Protein AF-X1VZN1-F1 (afdb_monomer_lite)

Organism: NCBI:txid412755

pLDDT: mean 91.57, std 10.67, range [52.56, 97.44]

Sequence (35 aa):
MNEYRICSRCIMDTTDKEIIFDENGICNHCKSAQE

Foldseek 3Di:
DPPWAAAPPDRDIVVPVPWDADPNRHTPVNVVVVD

Radius of gyration: 9.23 Å; chains: 1; bounding box: 21×17×26 Å

Secondary structure (DSSP, 8-state):
-PPP-B-SSSS-BTTSTT--B-TTS-BHHHHHTT-

Structure (mmCIF, N/CA/C/O backbone):
data_AF-X1VZN1-F1
#
_entry.id   AF-X1VZN1-F1
#
loop_
_atom_site.group_PDB
_atom_site.id
_atom_site.type_symbol
_atom_site.label_atom_id
_atom_site.label_alt_id
_atom_site.label_comp_id
_atom_site.label_asym_id
_atom_site.label_entity_id
_atom_site.label_seq_id
_atom_site.pdbx_PDB_ins_code
_atom_site.Cartn_x
_atom_site.Cartn_y
_atom_site.Cartn_z
_atom_site.occupancy
_atom_site.B_iso_or_equiv
_atom_site.auth_seq_id
_atom_site.auth_comp_id
_atom_site.auth_asym_id
_atom_site.auth_atom_id
_atom_site.pdbx_PDB_model_num
ATOM 1 N N . MET A 1 1 ? -9.051 2.467 14.010 1.00 52.56 1 MET A N 1
ATOM 2 C CA . MET A 1 1 ? -8.965 1.257 13.168 1.00 52.56 1 MET A CA 1
ATOM 3 C C . MET A 1 1 ? -8.720 1.753 11.759 1.00 52.56 1 MET A C 1
ATOM 5 O O . MET A 1 1 ? -9.589 2.451 11.258 1.00 52.56 1 MET A O 1
ATOM 9 N N . ASN A 1 2 ? -7.541 1.515 11.175 1.00 67.38 2 ASN A N 1
ATOM 10 C CA . ASN A 1 2 ? -7.388 1.731 9.733 1.00 67.38 2 ASN A CA 1
ATOM 11 C C . ASN A 1 2 ? -8.351 0.774 9.031 1.00 67.38 2 ASN A C 1
ATOM 13 O O . ASN A 1 2 ? -8.442 -0.390 9.428 1.00 67.38 2 ASN A O 1
ATOM 17 N N . GLU A 1 3 ? -9.096 1.269 8.048 1.00 84.19 3 GLU A N 1
ATOM 18 C CA . GLU A 1 3 ? -9.909 0.401 7.206 1.00 84.19 3 GLU A CA 1
ATOM 19 C C . GLU A 1 3 ? -8.997 -0.599 6.503 1.00 84.19 3 GLU A C 1
ATOM 21 O O . GLU A 1 3 ? -7.950 -0.233 5.967 1.00 84.19 3 GLU A O 1
ATOM 26 N N . TYR A 1 4 ? -9.385 -1.870 6.547 1.00 92.44 4 TYR A N 1
ATOM 27 C CA . TYR A 1 4 ? -8.662 -2.910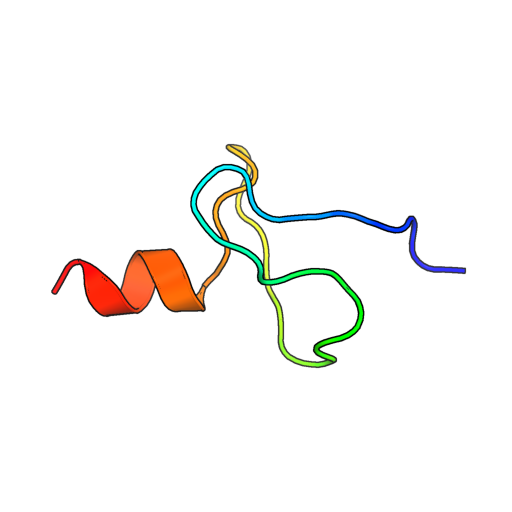 5.841 1.00 92.44 4 TYR A CA 1
ATOM 28 C C . TYR A 1 4 ? -8.762 -2.663 4.332 1.00 92.44 4 TYR A C 1
ATOM 30 O O . TYR A 1 4 ? -9.865 -2.553 3.794 1.00 92.44 4 TYR A O 1
ATOM 38 N N . ARG A 1 5 ? -7.618 -2.581 3.648 1.00 94.62 5 ARG A N 1
ATOM 39 C CA . ARG A 1 5 ? -7.546 -2.334 2.200 1.00 94.62 5 ARG A CA 1
ATOM 40 C C . ARG A 1 5 ? -6.467 -3.198 1.559 1.00 94.62 5 ARG A C 1
ATOM 42 O O . ARG A 1 5 ? -5.345 -3.233 2.054 1.00 94.62 5 ARG A O 1
ATOM 49 N N . ILE A 1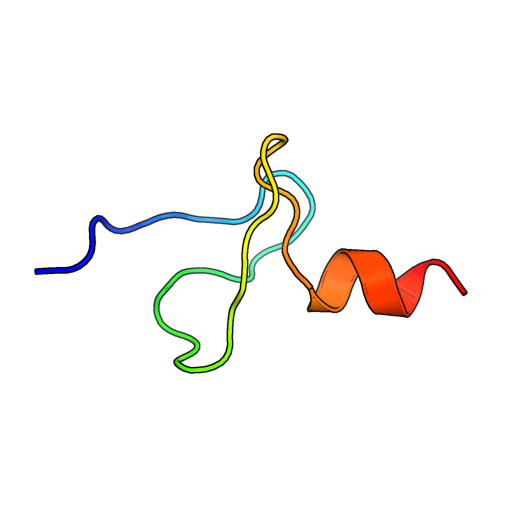 6 ? -6.800 -3.823 0.430 1.00 97.06 6 ILE A N 1
ATOM 50 C CA . ILE A 1 6 ? -5.884 -4.600 -0.421 1.00 97.06 6 ILE A CA 1
ATOM 51 C C . ILE A 1 6 ? -5.568 -3.802 -1.696 1.00 97.06 6 ILE A C 1
ATOM 53 O O . ILE A 1 6 ? -6.418 -3.065 -2.204 1.00 97.06 6 ILE A O 1
ATOM 57 N N . CYS A 1 7 ? -4.346 -3.942 -2.211 1.00 97.44 7 CYS A N 1
ATOM 58 C CA . CYS A 1 7 ? -3.898 -3.335 -3.464 1.00 97.44 7 CYS A CA 1
ATOM 59 C C . CYS A 1 7 ? -4.681 -3.867 -4.672 1.00 97.44 7 CYS A C 1
ATOM 61 O O . CYS A 1 7 ? -4.930 -5.062 -4.792 1.00 97.44 7 CYS A O 1
ATOM 63 N N . SER A 1 8 ? -4.993 -2.999 -5.635 1.00 97.12 8 SER A N 1
ATOM 64 C CA . SER A 1 8 ? -5.691 -3.391 -6.870 1.00 97.12 8 SER A CA 1
ATOM 65 C C . SER A 1 8 ? -4.839 -4.220 -7.845 1.00 97.12 8 SER A C 1
ATOM 67 O O . SER A 1 8 ? -5.369 -4.743 -8.824 1.00 97.12 8 SER A O 1
ATOM 69 N N . ARG A 1 9 ? -3.524 -4.342 -7.606 1.00 96.81 9 ARG A N 1
ATOM 70 C CA . ARG A 1 9 ? -2.565 -5.006 -8.512 1.00 96.81 9 ARG A CA 1
ATOM 71 C C . ARG A 1 9 ? -1.739 -6.133 -7.892 1.00 96.81 9 ARG A C 1
ATOM 73 O O . ARG A 1 9 ? -1.068 -6.849 -8.628 1.00 96.81 9 ARG A O 1
ATOM 80 N N . CYS A 1 10 ? -1.740 -6.292 -6.573 1.00 96.06 10 CYS A N 1
ATOM 81 C CA . CYS A 1 10 ? -0.988 -7.356 -5.908 1.00 96.06 10 CYS A CA 1
ATOM 82 C C . CYS A 1 10 ? -1.664 -7.783 -4.603 1.00 96.06 10 CYS A C 1
ATOM 84 O O . CYS A 1 10 ? -2.707 -7.258 -4.233 1.00 96.06 10 CYS A O 1
ATOM 86 N N . ILE A 1 11 ? -1.037 -8.724 -3.898 1.00 95.50 11 ILE A N 1
ATOM 87 C CA . ILE A 1 11 ? -1.540 -9.282 -2.638 1.00 95.50 11 ILE A CA 1
ATOM 88 C C . ILE A 1 11 ? -1.272 -8.401 -1.409 1.00 95.50 11 ILE A C 1
ATOM 90 O O . ILE A 1 11 ? -1.666 -8.769 -0.310 1.00 95.50 11 ILE A O 1
ATOM 94 N N . MET A 1 12 ? -0.574 -7.272 -1.573 1.00 96.62 12 MET A N 1
ATOM 95 C CA . MET A 1 12 ? -0.187 -6.414 -0.452 1.00 96.62 12 MET A CA 1
ATOM 96 C C . MET A 1 12 ? -1.397 -5.633 0.073 1.00 96.62 12 MET A C 1
ATOM 98 O O . MET A 1 12 ? -2.211 -5.133 -0.709 1.00 96.62 12 MET A O 1
ATOM 102 N N . ASP A 1 13 ? -1.495 -5.497 1.391 1.00 96.25 13 ASP A N 1
ATOM 103 C CA . ASP A 1 13 ? -2.620 -4.873 2.082 1.00 96.25 13 ASP A CA 1
ATOM 104 C C . ASP A 1 13 ? -2.159 -4.052 3.302 1.00 96.25 13 ASP A C 1
ATOM 106 O O . ASP A 1 13 ? -0.970 -3.955 3.599 1.00 96.25 13 ASP A O 1
ATOM 110 N N . THR A 1 14 ? -3.109 -3.475 4.037 1.00 95.44 14 THR A N 1
ATOM 111 C CA . THR A 1 14 ? -2.872 -2.685 5.262 1.00 95.44 14 THR A CA 1
ATOM 112 C C . THR A 1 14 ? -2.243 -3.449 6.438 1.00 95.44 14 THR A C 1
ATOM 114 O O . THR A 1 14 ? -2.061 -2.856 7.502 1.00 95.44 14 THR A O 1
ATOM 117 N N . THR A 1 15 ? -1.954 -4.751 6.310 1.00 94.75 15 THR A N 1
ATOM 118 C CA . THR A 1 15 ? -1.146 -5.481 7.304 1.00 94.75 15 THR A CA 1
ATOM 119 C C . THR A 1 15 ? 0.325 -5.072 7.245 1.00 94.75 15 THR A C 1
ATOM 121 O O . THR A 1 15 ? 1.008 -5.116 8.272 1.00 94.75 15 THR A O 1
ATOM 124 N N . ASP A 1 16 ? 0.795 -4.606 6.084 1.00 94.19 16 ASP A N 1
ATOM 125 C CA . ASP A 1 16 ? 2.090 -3.950 5.942 1.00 94.19 16 ASP A CA 1
ATOM 126 C C . ASP A 1 16 ? 1.995 -2.510 6.474 1.00 94.19 16 ASP A C 1
ATOM 128 O O . ASP A 1 16 ? 1.223 -1.685 5.990 1.00 94.19 16 ASP A O 1
ATOM 132 N N . LYS A 1 17 ? 2.779 -2.206 7.513 1.00 93.00 17 LYS A N 1
ATOM 133 C CA . LYS A 1 17 ? 2.752 -0.909 8.208 1.00 93.00 17 LYS A CA 1
ATOM 134 C C . LYS A 1 17 ? 3.312 0.235 7.368 1.00 93.00 17 LYS A C 1
ATOM 136 O O . LYS A 1 17 ? 3.002 1.388 7.661 1.00 93.00 17 LYS A O 1
ATOM 141 N N . GLU A 1 18 ? 4.137 -0.073 6.374 1.00 94.81 18 GLU A N 1
ATOM 142 C CA . GLU A 1 18 ? 4.762 0.910 5.486 1.00 94.81 18 GLU A CA 1
ATOM 143 C C . GLU A 1 18 ? 4.027 1.017 4.144 1.00 94.81 18 GLU A C 1
ATOM 145 O O . GLU A 1 18 ? 4.463 1.746 3.249 1.00 94.81 18 GLU A O 1
ATOM 150 N N . ILE A 1 19 ? 2.899 0.313 3.987 1.00 95.56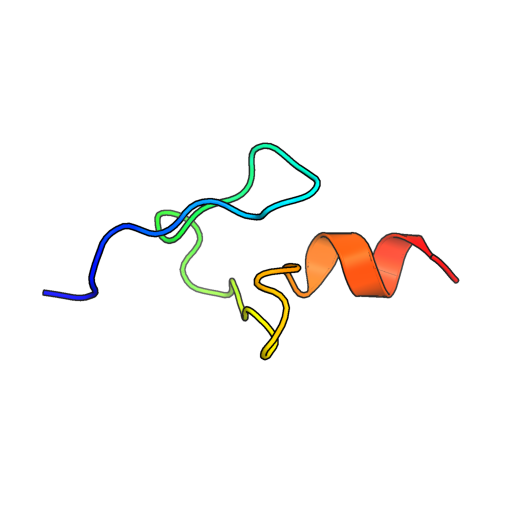 19 ILE A N 1
ATOM 151 C CA . ILE A 1 19 ? 2.146 0.340 2.742 1.00 95.56 19 ILE A CA 1
ATOM 152 C C . ILE A 1 19 ? 1.469 1.695 2.532 1.00 95.56 19 ILE A C 1
ATOM 154 O O . ILE A 1 19 ? 0.759 2.222 3.392 1.00 95.56 19 ILE A O 1
ATOM 158 N N . ILE A 1 20 ? 1.657 2.247 1.338 1.00 95.94 20 ILE A N 1
ATOM 159 C CA . ILE A 1 20 ? 1.031 3.495 0.909 1.00 95.94 20 ILE A CA 1
ATOM 160 C C . ILE A 1 20 ? 0.27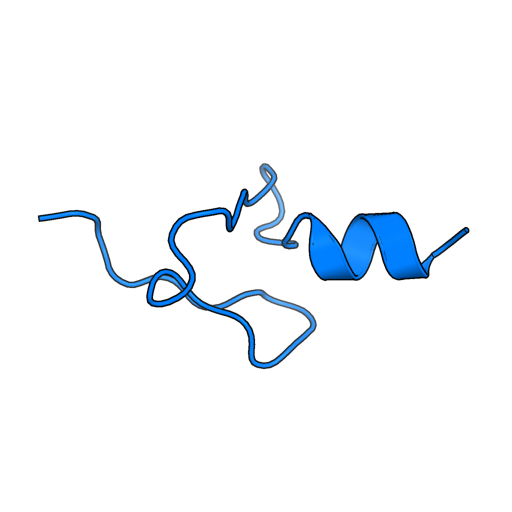2 3.210 -0.375 1.00 95.94 20 ILE A C 1
ATOM 162 O O . ILE A 1 20 ? 0.839 2.697 -1.337 1.00 95.94 20 ILE A O 1
ATOM 166 N N . PHE A 1 21 ? -1.008 3.562 -0.394 1.00 96.06 21 PHE A N 1
ATOM 167 C CA . PHE A 1 21 ? -1.855 3.443 -1.574 1.00 96.06 21 PHE A CA 1
ATOM 168 C C . PHE A 1 21 ? -2.014 4.799 -2.249 1.00 96.06 21 PHE A C 1
ATOM 170 O O . PHE A 1 21 ? -2.180 5.814 -1.574 1.00 96.06 21 PHE A O 1
ATOM 177 N N . ASP A 1 22 ? -2.017 4.807 -3.577 1.00 95.19 22 ASP A N 1
ATOM 178 C CA . ASP A 1 22 ? -2.421 5.981 -4.344 1.00 95.19 22 ASP A CA 1
ATOM 179 C C . ASP A 1 22 ? -3.953 6.091 -4.489 1.00 95.19 22 ASP A C 1
ATOM 181 O O . ASP A 1 22 ? -4.727 5.267 -3.982 1.00 95.19 22 ASP A O 1
ATOM 185 N N . GLU A 1 23 ? -4.395 7.121 -5.214 1.00 96.12 23 GLU A N 1
ATOM 186 C CA . GLU A 1 23 ? -5.809 7.356 -5.532 1.00 96.12 23 GLU A CA 1
ATOM 187 C C . GLU A 1 23 ? -6.459 6.203 -6.319 1.00 96.12 23 GLU A C 1
ATOM 189 O O . GLU A 1 23 ? -7.642 5.925 -6.141 1.00 96.12 23 GLU A O 1
ATOM 194 N N . ASN A 1 24 ? -5.676 5.459 -7.105 1.00 95.38 24 ASN A N 1
ATOM 195 C CA . ASN A 1 24 ? -6.128 4.298 -7.877 1.00 95.38 24 ASN A CA 1
ATOM 196 C C . ASN A 1 24 ? -6.097 2.989 -7.063 1.00 95.38 24 ASN A C 1
ATOM 198 O O . ASN A 1 24 ? -6.420 1.914 -7.579 1.00 95.38 24 ASN A O 1
ATOM 202 N N . GLY A 1 25 ? -5.678 3.046 -5.795 1.00 95.06 25 GLY A N 1
ATOM 203 C CA . GLY A 1 25 ? -5.516 1.877 -4.933 1.00 95.06 25 GLY A CA 1
ATOM 204 C C . GLY A 1 25 ? -4.342 0.975 -5.279 1.00 95.06 25 GLY A C 1
ATOM 205 O O . GLY A 1 25 ? -4.348 -0.195 -4.901 1.00 95.06 25 GLY A O 1
ATOM 206 N N . ILE A 1 26 ? -3.333 1.506 -5.965 1.00 96.81 26 ILE A N 1
ATOM 207 C CA . ILE A 1 26 ? -2.069 0.827 -6.241 1.00 96.81 26 ILE A CA 1
ATOM 208 C C . ILE A 1 26 ? -1.094 1.145 -5.104 1.00 96.81 26 ILE A C 1
ATOM 210 O O . ILE A 1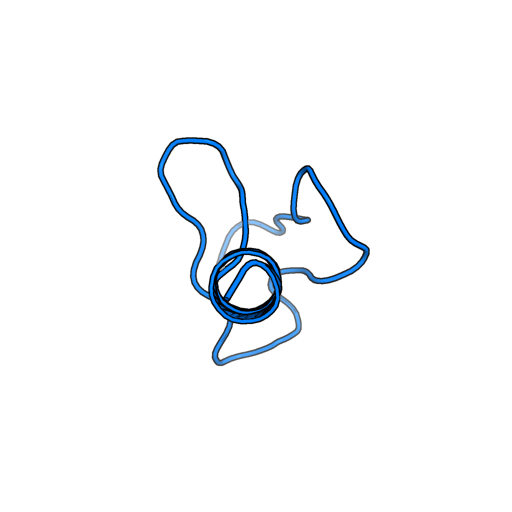 26 ? -0.896 2.310 -4.755 1.00 96.81 26 ILE A O 1
ATOM 214 N N . CYS A 1 27 ? -0.480 0.111 -4.523 1.00 97.12 27 CYS A N 1
ATOM 215 C CA . CYS A 1 27 ? 0.493 0.277 -3.447 1.00 97.12 27 CYS A CA 1
ATOM 216 C C . CYS A 1 27 ? 1.861 0.768 -3.952 1.00 97.12 27 CYS A C 1
ATOM 218 O O . CYS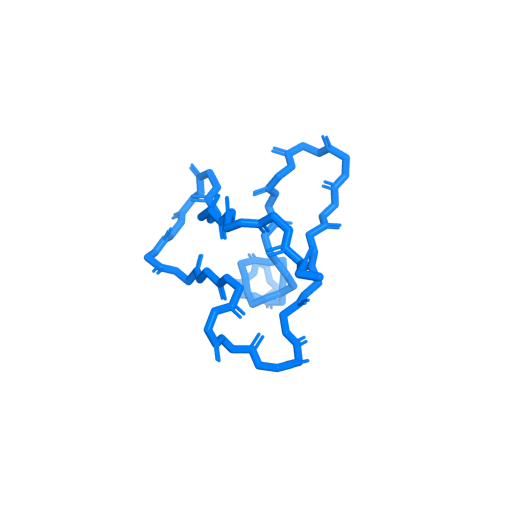 A 1 27 ? 2.231 0.560 -5.112 1.00 97.12 27 CYS A O 1
ATOM 220 N N . ASN A 1 28 ? 2.638 1.364 -3.051 1.00 97.00 28 ASN A N 1
ATOM 221 C CA . ASN A 1 28 ? 4.010 1.815 -3.279 1.00 97.00 28 ASN A CA 1
ATOM 222 C C . ASN A 1 28 ? 4.915 0.706 -3.838 1.00 97.00 28 ASN A C 1
ATOM 224 O O . ASN A 1 28 ? 5.639 0.966 -4.792 1.00 97.00 28 ASN A O 1
ATOM 228 N N . HIS A 1 29 ? 4.806 -0.536 -3.352 1.00 95.75 29 HIS A N 1
ATOM 229 C CA . HIS A 1 29 ? 5.583 -1.671 -3.879 1.00 95.75 29 HIS A CA 1
ATOM 230 C C . HIS A 1 29 ? 5.339 -1.912 -5.376 1.00 95.75 29 HIS A C 1
ATOM 232 O O . HIS A 1 29 ? 6.281 -2.056 -6.150 1.00 95.75 29 HIS A O 1
ATOM 238 N N . CYS A 1 30 ? 4.074 -1.898 -5.812 1.00 96.31 30 CYS A N 1
ATOM 239 C CA . CYS A 1 30 ? 3.728 -2.036 -7.229 1.00 96.31 30 CYS A CA 1
ATOM 240 C C . CYS A 1 30 ? 4.193 -0.852 -8.077 1.00 96.31 30 CYS A C 1
ATOM 242 O O . CYS A 1 30 ? 4.406 -1.033 -9.276 1.00 96.31 30 CYS A O 1
ATOM 244 N N . LYS A 1 31 ? 4.286 0.352 -7.499 1.00 94.88 31 LYS A N 1
ATOM 245 C CA . LYS A 1 31 ? 4.800 1.529 -8.209 1.00 94.88 31 LYS A CA 1
ATOM 246 C C . LYS A 1 31 ? 6.310 1.455 -8.393 1.00 94.88 31 LYS A C 1
ATOM 248 O O . LYS A 1 31 ? 6.767 1.661 -9.506 1.00 94.88 31 LYS A O 1
ATOM 253 N N . SER A 1 32 ? 7.049 1.096 -7.346 1.00 94.69 32 SER A N 1
ATOM 254 C CA . SER A 1 32 ? 8.506 0.938 -7.415 1.00 94.69 32 SER A CA 1
ATOM 255 C C . SER A 1 32 ? 8.939 -0.221 -8.317 1.00 94.69 32 SER A C 1
ATOM 257 O O . SER A 1 32 ? 9.988 -0.152 -8.934 1.00 94.69 32 SER A O 1
ATOM 259 N N . ALA A 1 33 ? 8.131 -1.277 -8.443 1.00 91.31 33 ALA A N 1
ATOM 260 C CA . ALA A 1 33 ? 8.439 -2.410 -9.322 1.00 91.31 33 ALA A CA 1
ATOM 261 C C . ALA A 1 33 ? 8.243 -2.134 -10.832 1.00 91.31 33 ALA A C 1
ATOM 263 O O . ALA A 1 33 ? 8.493 -3.025 -11.638 1.00 91.31 33 ALA A O 1
ATOM 264 N N . GLN A 1 34 ? 7.735 -0.958 -11.223 1.00 76.50 34 GLN A N 1
ATOM 265 C CA . GLN A 1 34 ? 7.523 -0.566 -12.629 1.00 76.50 34 GLN A CA 1
ATOM 266 C C . GLN A 1 34 ? 8.673 0.287 -13.200 1.00 76.50 34 GLN A C 1
ATOM 268 O O . GLN A 1 34 ? 8.517 0.856 -14.281 1.00 76.50 34 GLN A O 1
ATOM 273 N N . GLU A 1 35 ? 9.799 0.367 -12.487 1.00 58.88 35 GLU A N 1
ATOM 274 C CA . GLU A 1 35 ? 11.042 1.029 -12.911 1.00 58.88 35 GLU A CA 1
ATOM 275 C C . GLU A 1 35 ? 12.080 0.033 -13.448 1.00 58.88 35 GLU A C 1
ATOM 277 O O . GLU A 1 35 ? 12.171 -1.097 -12.910 1.00 58.88 35 GLU A O 1
#